Protein AF-G9KR33-F1 (afdb_monomer)

pLDDT: mean 85.67, std 15.21, range [39.72, 95.56]

Foldseek 3Di:
DQVVLQVQCVVVVHHWDWDAPPVDDNVPTDIDDDDDPPQDPVNVVVVVVSVVVVCVVVVVPPDPDDDDPDDPPPPVPPPPDD

Radius of gyration: 15.4 Å; Cα contacts (8 Å, |Δi|>4): 49; chains: 1; bounding box: 28×28×39 Å

Nearest PDB structures (foldseek):
  7cqk-assembly1_T  TM=9.335E-01  e=3.540E-06  Homo sapiens
  7cqi-assembly1_T  TM=9.282E-01  e=5.016E-06  Homo sapiens
  7yjn-assembly1_B  TM=9.624E-01  e=1.425E-04  Arabidopsis thaliana
  5txr-assembly1_A  TM=9.520E-01  e=1.877E-02  Saccharomyces cerevisiae S288C
  7s5m-assembly2_D  TM=9.496E-01  e=1.150E-01  Mycolicibacterium smegmatis MC2 155

Structure (mmCIF, N/CA/C/O backbone):
data_AF-G9KR33-F1
#
_entry.id   AF-G9KR33-F1
#
loop_
_atom_site.group_PDB
_atom_site.id
_atom_site.type_symbol
_atom_site.label_atom_id
_atom_site.label_alt_id
_atom_site.label_comp_id
_atom_site.label_asym_id
_atom_site.label_entity_id
_atom_site.label_seq_id
_atom_site.pdbx_PDB_ins_code
_atom_site.Cartn_x
_atom_site.Cartn_y
_atom_site.Cartn_z
_atom_site.occupancy
_atom_site.B_iso_or_equiv
_atom_site.auth_seq_id
_atom_site.auth_comp_id
_atom_site.auth_asym_id
_atom_site.auth_atom_id
_atom_site.pdbx_PDB_model_num
ATOM 1 N N . LYS A 1 1 ? 4.828 -3.899 -12.101 1.00 86.88 1 LYS A N 1
ATOM 2 C CA . LYS A 1 1 ? 3.731 -4.030 -11.103 1.00 86.88 1 LYS A CA 1
ATOM 3 C C . LYS A 1 1 ? 3.847 -3.039 -9.936 1.00 86.88 1 LYS A C 1
ATOM 5 O O . LYS A 1 1 ? 2.834 -2.500 -9.517 1.00 86.88 1 LYS A O 1
ATOM 10 N N . VAL A 1 2 ? 5.060 -2.730 -9.468 1.00 90.94 2 VAL A N 1
ATOM 11 C CA . VAL A 1 2 ? 5.325 -1.856 -8.307 1.00 90.94 2 VAL A CA 1
ATOM 12 C C . VAL A 1 2 ? 4.675 -0.461 -8.384 1.00 90.94 2 VAL A C 1
ATOM 14 O O . VAL A 1 2 ? 4.015 -0.042 -7.440 1.00 90.94 2 VAL A O 1
ATOM 17 N N . ALA A 1 3 ? 4.778 0.241 -9.519 1.00 90.94 3 ALA A N 1
ATOM 18 C CA . ALA A 1 3 ? 4.162 1.567 -9.666 1.00 90.94 3 ALA A CA 1
ATOM 19 C C . ALA A 1 3 ? 2.623 1.534 -9.594 1.00 90.94 3 ALA A C 1
ATOM 21 O O . ALA A 1 3 ? 2.006 2.439 -9.039 1.00 90.94 3 ALA A O 1
ATOM 22 N N . ALA A 1 4 ? 1.994 0.487 -10.140 1.00 93.06 4 ALA A N 1
ATOM 23 C CA . ALA A 1 4 ? 0.547 0.312 -10.046 1.00 93.06 4 ALA A CA 1
ATOM 24 C C . ALA A 1 4 ? 0.127 0.066 -8.591 1.00 93.06 4 ALA A C 1
ATOM 26 O O . ALA A 1 4 ? -0.781 0.731 -8.106 1.00 93.06 4 ALA A O 1
ATOM 27 N N . PHE A 1 5 ? 0.848 -0.807 -7.884 1.00 94.19 5 PHE A N 1
ATOM 28 C CA . PHE A 1 5 ? 0.626 -1.084 -6.465 1.00 94.19 5 PHE A CA 1
ATOM 29 C C . PHE A 1 5 ? 0.643 0.196 -5.612 1.00 94.19 5 PHE A C 1
ATOM 31 O O . PHE A 1 5 ? -0.317 0.461 -4.892 1.00 94.19 5 PHE A O 1
ATOM 38 N N . ALA A 1 6 ? 1.668 1.042 -5.770 1.00 93.81 6 ALA A N 1
ATOM 39 C CA . ALA A 1 6 ? 1.767 2.305 -5.036 1.00 93.81 6 ALA A CA 1
ATOM 40 C C . ALA A 1 6 ? 0.614 3.274 -5.348 1.00 93.81 6 ALA A C 1
ATOM 42 O O . ALA A 1 6 ? 0.018 3.839 -4.434 1.00 93.81 6 ALA A O 1
ATOM 43 N N . ARG A 1 7 ? 0.262 3.448 -6.631 1.00 94.69 7 ARG A N 1
ATOM 44 C CA . ARG A 1 7 ? -0.833 4.350 -7.037 1.00 94.69 7 ARG A CA 1
ATOM 45 C C . ARG A 1 7 ? -2.193 3.890 -6.518 1.00 94.69 7 ARG A C 1
ATOM 47 O O . ARG A 1 7 ? -2.987 4.717 -6.084 1.00 94.69 7 ARG A O 1
ATOM 54 N N . HIS A 1 8 ? -2.460 2.586 -6.540 1.00 94.50 8 HIS A N 1
ATOM 55 C CA . HIS A 1 8 ? -3.719 2.050 -6.032 1.00 94.50 8 HIS A CA 1
ATOM 56 C C . HIS A 1 8 ? -3.856 2.241 -4.521 1.00 94.50 8 HIS A C 1
ATOM 58 O O . HIS A 1 8 ? -4.900 2.707 -4.074 1.00 94.50 8 HIS A O 1
ATOM 64 N N . LEU A 1 9 ? -2.810 1.950 -3.745 1.00 94.31 9 LEU A N 1
ATOM 65 C CA . LEU A 1 9 ? -2.836 2.171 -2.296 1.00 94.31 9 LEU A CA 1
ATOM 66 C C . LEU A 1 9 ? -2.973 3.656 -1.944 1.00 94.31 9 LEU A C 1
ATOM 68 O O . LEU A 1 9 ? -3.759 4.003 -1.063 1.00 94.31 9 LEU A O 1
ATOM 72 N N . LEU A 1 10 ? -2.319 4.543 -2.700 1.00 95.06 10 LEU A N 1
ATOM 73 C CA . LEU A 1 10 ? -2.466 5.987 -2.523 1.00 95.06 10 LEU A CA 1
ATOM 74 C C . LEU A 1 10 ? -3.913 6.461 -2.748 1.00 95.06 10 LEU A C 1
ATOM 76 O O . LEU A 1 10 ? -4.414 7.285 -1.980 1.00 95.06 10 LEU A O 1
ATOM 80 N N . ASN A 1 11 ? -4.614 5.916 -3.749 1.00 95.06 11 ASN A N 1
ATOM 81 C CA . ASN A 1 11 ? -6.032 6.223 -3.981 1.00 95.06 11 ASN A CA 1
ATOM 82 C C . ASN A 1 11 ? -6.918 5.808 -2.798 1.00 95.06 11 ASN A C 1
ATOM 84 O O . ASN A 1 11 ? -7.918 6.466 -2.521 1.00 95.06 11 ASN A O 1
ATOM 88 N N . ARG A 1 12 ? -6.513 4.765 -2.067 1.00 93.62 12 ARG A N 1
ATOM 89 C CA . ARG A 1 12 ? -7.163 4.289 -0.838 1.00 93.62 12 ARG A CA 1
ATOM 90 C C . ARG A 1 12 ? -6.626 4.956 0.433 1.00 93.62 12 ARG A C 1
ATOM 92 O O . ARG A 1 12 ? -6.924 4.509 1.530 1.00 93.62 12 ARG A O 1
ATOM 99 N N . LYS A 1 13 ? -5.851 6.039 0.284 1.00 94.75 13 LYS A N 1
ATOM 100 C CA . LYS A 1 13 ? -5.249 6.827 1.374 1.00 94.75 13 LYS A CA 1
ATOM 101 C C . LYS A 1 13 ? -4.242 6.054 2.235 1.00 94.75 13 LYS A C 1
ATOM 103 O O . LYS A 1 13 ? -3.982 6.441 3.368 1.00 94.75 13 LYS A O 1
ATOM 108 N N . ILE A 1 14 ? -3.612 5.020 1.675 1.00 94.56 14 ILE A N 1
ATOM 109 C CA . ILE A 1 14 ? -2.546 4.251 2.325 1.00 94.56 14 ILE A CA 1
ATOM 110 C C . ILE A 1 14 ? -1.201 4.649 1.712 1.00 94.56 14 ILE A C 1
ATOM 112 O O . ILE A 1 14 ? -0.954 4.453 0.520 1.00 94.56 14 ILE A O 1
ATOM 116 N N . GLY A 1 15 ? -0.314 5.210 2.534 1.00 93.31 15 GLY A N 1
ATOM 117 C CA . GLY A 1 15 ? 1.056 5.526 2.138 1.00 93.31 15 GLY A CA 1
ATOM 118 C C . GLY A 1 15 ? 1.949 4.287 2.200 1.00 93.31 15 GLY A C 1
ATOM 119 O O . GLY A 1 15 ? 2.042 3.643 3.240 1.00 93.31 15 GLY A O 1
ATOM 120 N N . VAL A 1 16 ? 2.639 3.964 1.104 1.00 94.06 16 VAL A N 1
ATOM 121 C CA . VAL A 1 16 ? 3.617 2.867 1.065 1.00 94.06 16 VAL A CA 1
ATOM 122 C C . VAL A 1 16 ? 4.897 3.308 0.370 1.00 94.06 16 VAL A C 1
ATOM 124 O O . VAL A 1 16 ? 4.862 4.026 -0.631 1.00 94.06 16 VAL A O 1
ATOM 127 N N . VAL A 1 17 ? 6.039 2.849 0.880 1.00 94.06 17 VAL A N 1
ATOM 128 C CA . VAL A 1 17 ? 7.328 3.057 0.223 1.00 94.06 17 VAL A CA 1
ATOM 129 C C . VAL A 1 17 ? 7.549 1.913 -0.753 1.00 94.06 17 VAL A C 1
ATOM 131 O O . VAL A 1 17 ? 7.668 0.759 -0.352 1.00 94.06 17 VAL A O 1
ATOM 134 N N . VAL A 1 18 ? 7.629 2.222 -2.041 1.00 94.00 18 VAL A N 1
ATOM 135 C CA . VAL A 1 18 ? 8.063 1.260 -3.053 1.00 94.00 18 VAL A CA 1
ATOM 136 C C . VAL A 1 18 ? 9.482 1.569 -3.497 1.00 94.00 18 VAL A C 1
ATOM 138 O O . VAL A 1 18 ? 9.823 2.722 -3.743 1.00 94.00 18 VAL A O 1
ATOM 141 N N . VAL A 1 19 ? 10.311 0.534 -3.601 1.00 94.38 19 VAL A N 1
ATOM 142 C CA . VAL A 1 19 ? 11.712 0.659 -4.007 1.00 94.38 19 VAL A CA 1
ATOM 143 C C . VAL A 1 19 ? 11.997 -0.219 -5.219 1.00 94.38 19 VAL A C 1
ATOM 145 O O . VAL A 1 19 ? 11.464 -1.321 -5.356 1.00 94.38 19 VAL A O 1
ATOM 148 N N . GLY A 1 20 ? 12.841 0.298 -6.104 1.00 93.19 20 GLY A N 1
ATOM 149 C CA .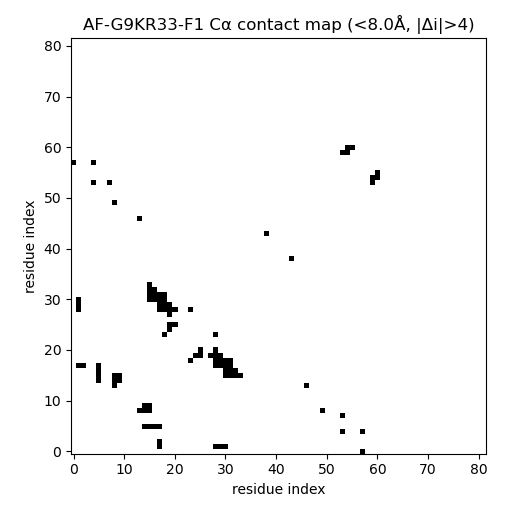 GLY A 1 20 ? 13.364 -0.392 -7.278 1.00 93.19 20 GLY A CA 1
ATOM 150 C C . GLY A 1 20 ? 14.815 0.018 -7.519 1.00 93.19 20 GLY A C 1
ATOM 151 O O . GLY A 1 20 ? 15.441 0.626 -6.648 1.00 93.19 20 GLY A O 1
ATOM 152 N N . PHE A 1 21 ? 15.354 -0.300 -8.692 1.00 92.69 21 PHE A N 1
ATOM 153 C CA . PHE A 1 21 ? 16.688 0.145 -9.102 1.00 92.69 21 PHE A CA 1
ATOM 154 C C . PHE A 1 21 ? 16.800 1.685 -9.049 1.00 92.69 21 PHE A C 1
ATOM 156 O O . PHE A 1 21 ? 15.869 2.355 -9.503 1.00 92.69 21 PHE A O 1
ATOM 163 N N . PRO A 1 22 ? 17.888 2.272 -8.507 1.00 94.12 22 PRO A N 1
ATOM 164 C CA . PRO A 1 22 ? 19.147 1.646 -8.068 1.00 94.12 22 PRO A CA 1
ATOM 165 C C . PRO A 1 22 ? 19.184 1.180 -6.599 1.00 94.12 22 PRO A C 1
ATOM 167 O O . PRO A 1 22 ? 20.175 0.602 -6.172 1.00 94.12 22 PRO A O 1
ATOM 170 N N . ALA A 1 23 ? 18.130 1.409 -5.812 1.00 93.62 23 ALA A N 1
ATOM 171 C CA . ALA A 1 23 ? 18.111 1.065 -4.384 1.00 93.62 23 ALA A CA 1
ATOM 172 C C . ALA A 1 23 ? 18.018 -0.451 -4.109 1.00 93.62 23 ALA A C 1
ATOM 174 O O . ALA A 1 23 ? 18.324 -0.909 -3.010 1.00 93.62 23 ALA A O 1
ATOM 175 N N . THR A 1 24 ? 17.566 -1.229 -5.094 1.00 94.25 24 THR A N 1
ATOM 176 C CA . THR A 1 24 ? 17.508 -2.701 -5.085 1.00 94.25 24 THR A CA 1
ATOM 177 C C . THR A 1 24 ? 17.887 -3.229 -6.475 1.00 94.25 24 THR A C 1
ATOM 179 O O . THR A 1 24 ? 17.720 -2.489 -7.452 1.00 94.25 24 THR A O 1
ATOM 182 N N . PRO A 1 25 ? 18.384 -4.475 -6.609 1.00 94.25 25 PRO A N 1
ATOM 183 C CA . PRO A 1 25 ? 18.575 -5.105 -7.915 1.00 94.25 25 PRO A CA 1
ATOM 184 C C . PRO A 1 25 ? 17.295 -5.067 -8.761 1.00 94.25 25 PRO A C 1
ATOM 186 O O . PRO A 1 25 ? 16.187 -5.094 -8.228 1.00 94.25 25 PRO A O 1
ATOM 189 N N . LEU A 1 26 ? 17.434 -5.041 -10.092 1.00 90.00 26 LEU A N 1
ATOM 190 C CA . LEU A 1 26 ? 16.306 -4.847 -11.018 1.00 90.00 26 LEU A CA 1
ATOM 191 C C . LEU A 1 26 ? 15.158 -5.857 -10.808 1.00 90.00 26 LEU A C 1
ATOM 193 O O . LEU A 1 26 ? 13.990 -5.498 -10.950 1.00 90.00 26 LEU A O 1
ATOM 197 N N . ALA A 1 27 ? 15.487 -7.100 -10.447 1.00 90.50 27 ALA A N 1
ATOM 198 C CA . ALA A 1 27 ? 14.522 -8.176 -10.219 1.00 90.50 27 ALA A CA 1
ATOM 199 C C . ALA A 1 27 ? 13.912 -8.194 -8.801 1.00 90.50 27 ALA A C 1
ATOM 201 O O . ALA A 1 27 ? 12.938 -8.904 -8.571 1.00 90.50 27 ALA A O 1
ATOM 202 N N . GLU A 1 28 ? 14.447 -7.413 -7.859 1.00 91.69 28 GLU A N 1
ATOM 203 C CA . GLU A 1 28 ? 14.108 -7.476 -6.427 1.00 91.69 28 GLU A CA 1
ATOM 204 C C . GLU A 1 28 ? 13.341 -6.242 -5.934 1.00 91.69 28 GLU A C 1
ATOM 206 O O . GLU A 1 28 ? 13.384 -5.875 -4.754 1.00 91.69 28 GLU A O 1
ATOM 211 N N . ALA A 1 29 ? 12.627 -5.581 -6.843 1.00 92.50 29 ALA A N 1
ATOM 212 C CA . ALA A 1 29 ? 11.784 -4.454 -6.485 1.00 92.50 29 ALA A CA 1
ATOM 213 C C . ALA A 1 29 ? 10.718 -4.887 -5.460 1.00 92.50 29 ALA A C 1
ATOM 215 O O . ALA A 1 29 ? 10.048 -5.909 -5.624 1.00 92.50 29 ALA A O 1
ATOM 216 N N . ARG A 1 30 ? 10.550 -4.096 -4.397 1.00 93.31 30 ARG A N 1
ATOM 217 C CA . ARG A 1 30 ? 9.742 -4.464 -3.223 1.00 93.31 30 ARG A CA 1
ATOM 218 C C . ARG A 1 30 ? 9.024 -3.262 -2.620 1.00 93.31 30 ARG A C 1
ATOM 220 O O . ARG A 1 30 ? 9.375 -2.113 -2.884 1.00 93.31 30 ARG A O 1
ATOM 227 N N . ALA A 1 31 ? 8.022 -3.536 -1.795 1.00 93.88 31 ALA A N 1
ATOM 228 C CA . ALA A 1 31 ? 7.392 -2.543 -0.931 1.00 93.88 31 ALA A CA 1
ATOM 229 C C . ALA A 1 31 ? 7.977 -2.648 0.487 1.00 93.88 31 ALA A C 1
ATOM 231 O O . ALA A 1 31 ? 8.245 -3.749 0.965 1.00 93.88 31 ALA A O 1
ATOM 232 N N . ARG A 1 32 ? 8.182 -1.510 1.155 1.00 93.62 32 ARG A N 1
ATOM 233 C CA . ARG A 1 32 ? 8.603 -1.409 2.555 1.00 93.62 32 ARG A CA 1
ATOM 234 C C . ARG A 1 32 ? 7.476 -0.768 3.358 1.00 93.62 32 ARG A C 1
ATOM 236 O O . ARG A 1 32 ? 7.091 0.369 3.087 1.00 93.62 32 ARG A O 1
ATOM 243 N N . PHE A 1 33 ? 6.983 -1.497 4.353 1.00 92.75 33 PHE A N 1
ATOM 244 C CA . PHE A 1 33 ? 6.012 -0.997 5.319 1.00 92.75 33 PHE A CA 1
ATOM 245 C C . PHE A 1 33 ? 6.755 -0.460 6.539 1.00 92.75 33 PHE A C 1
ATOM 247 O O . PHE A 1 33 ? 7.591 -1.152 7.120 1.00 92.75 33 PHE A O 1
ATOM 254 N N . CYS A 1 34 ? 6.480 0.790 6.893 1.00 93.31 34 CYS A N 1
ATOM 255 C CA . CYS A 1 34 ? 7.042 1.437 8.070 1.00 93.31 34 CYS A CA 1
ATOM 256 C C . CYS A 1 34 ? 5.946 1.494 9.130 1.00 93.31 34 CYS A C 1
ATOM 258 O O . CYS A 1 34 ? 5.029 2.300 9.017 1.00 93.31 34 CYS A O 1
ATOM 260 N N . VAL A 1 35 ? 6.034 0.619 10.126 1.00 93.62 35 VAL A N 1
ATOM 261 C CA . VAL A 1 35 ? 5.063 0.538 11.222 1.00 93.62 35 VAL A CA 1
ATOM 262 C C . VAL A 1 35 ? 5.632 1.260 12.443 1.00 93.62 35 VAL A C 1
ATOM 264 O O . VAL A 1 35 ? 6.844 1.294 12.653 1.00 93.62 35 VAL A O 1
ATOM 267 N N . SER A 1 36 ? 4.759 1.866 13.236 1.00 94.75 36 SER A N 1
ATOM 268 C CA . SER A 1 36 ? 5.090 2.556 14.485 1.00 94.75 36 SER A CA 1
ATOM 269 C C . SER A 1 36 ? 4.003 2.291 15.524 1.00 94.75 36 SER A C 1
ATOM 271 O O . SER A 1 36 ? 2.877 1.966 15.150 1.00 94.75 36 SER A O 1
ATOM 273 N N . ALA A 1 37 ? 4.311 2.509 16.805 1.00 95.56 37 ALA A N 1
ATOM 274 C CA . ALA A 1 37 ? 3.357 2.350 17.908 1.00 95.56 37 ALA A CA 1
ATOM 275 C C . ALA A 1 37 ? 2.130 3.284 17.828 1.00 95.56 37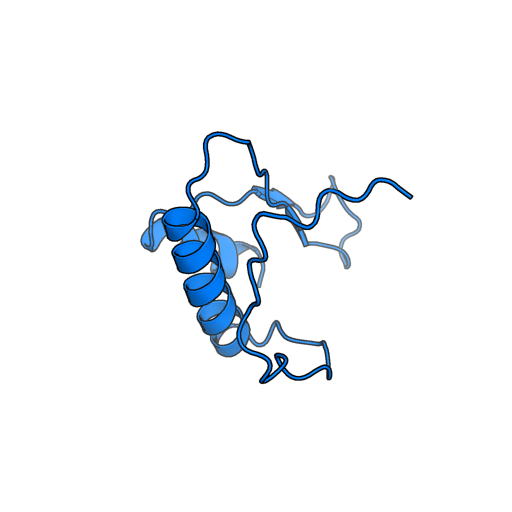 ALA A C 1
ATOM 277 O O . ALA A 1 37 ? 1.166 3.090 18.554 1.00 95.56 37 ALA A O 1
ATOM 278 N N . ALA A 1 38 ? 2.155 4.295 16.954 1.00 95.56 38 ALA A N 1
ATOM 279 C CA . ALA A 1 38 ? 1.020 5.188 16.733 1.00 95.56 38 ALA A CA 1
ATOM 280 C C . ALA A 1 38 ? -0.053 4.596 15.799 1.00 95.56 38 ALA A C 1
ATOM 282 O O . ALA A 1 38 ? -1.126 5.178 15.671 1.00 95.56 38 ALA A O 1
ATOM 283 N N . HIS A 1 39 ? 0.227 3.482 15.116 1.00 94.00 39 HIS A N 1
ATOM 284 C CA . HIS A 1 39 ? -0.768 2.820 14.275 1.00 94.00 39 HIS A CA 1
ATOM 285 C C . HIS A 1 39 ? -1.746 2.044 15.156 1.00 94.00 39 HIS A C 1
ATOM 287 O O . HIS A 1 39 ? -1.327 1.188 15.934 1.00 94.00 39 HIS A O 1
ATOM 293 N N . THR A 1 40 ? -3.040 2.329 15.020 1.00 95.56 40 THR A N 1
ATOM 294 C CA . THR A 1 40 ? -4.078 1.568 15.725 1.00 95.56 40 THR A CA 1
ATOM 295 C C . THR A 1 40 ? -4.321 0.226 15.040 1.00 95.56 40 THR A C 1
ATOM 297 O O . THR A 1 40 ? -3.960 0.035 13.874 1.00 95.56 40 THR A O 1
ATOM 300 N N . ARG A 1 41 ? -4.955 -0.709 15.754 1.00 90.50 41 ARG A N 1
ATOM 301 C CA . ARG A 1 41 ? -5.301 -2.030 15.214 1.00 90.50 41 ARG A CA 1
ATOM 302 C C . ARG A 1 41 ? -6.174 -1.897 13.964 1.00 90.50 41 ARG A C 1
ATOM 304 O O . ARG A 1 41 ? -5.848 -2.459 12.930 1.00 90.50 41 ARG A O 1
ATOM 311 N N . GLU A 1 42 ? -7.163 -1.011 14.006 1.00 93.44 42 GLU A N 1
ATOM 312 C CA . GLU A 1 42 ? -8.098 -0.763 12.905 1.00 93.44 42 GLU A CA 1
ATOM 313 C C . GLU A 1 42 ? -7.388 -0.227 11.653 1.00 93.44 42 GLU A C 1
ATOM 315 O O . GLU A 1 42 ? -7.747 -0.573 10.525 1.00 93.44 42 GLU A O 1
ATOM 320 N N . MET A 1 43 ? -6.356 0.608 11.833 1.00 94.50 43 MET A N 1
ATOM 321 C CA . MET A 1 43 ? -5.531 1.075 10.716 1.00 94.50 43 MET A CA 1
ATOM 322 C C . MET A 1 43 ? -4.779 -0.088 10.067 1.00 94.50 43 MET A C 1
ATOM 324 O O . MET A 1 43 ? -4.705 -0.159 8.840 1.00 94.50 43 MET A O 1
ATOM 328 N N . LEU A 1 44 ? -4.211 -0.984 10.877 1.00 94.38 44 LEU A N 1
ATOM 329 C CA . LEU A 1 44 ? -3.473 -2.146 10.387 1.00 94.38 44 LEU A CA 1
ATOM 330 C C . LEU A 1 44 ? -4.403 -3.139 9.685 1.00 94.38 44 LEU A C 1
ATOM 332 O O . LEU A 1 44 ? -4.076 -3.570 8.580 1.00 94.38 44 LEU A O 1
ATOM 336 N N . ASP A 1 45 ? -5.575 -3.413 10.252 1.00 93.31 45 ASP A N 1
ATOM 337 C CA . ASP A 1 45 ? -6.590 -4.289 9.659 1.00 93.31 45 ASP A CA 1
ATOM 338 C C . ASP A 1 45 ? -7.038 -3.757 8.296 1.00 93.31 45 ASP A C 1
ATOM 340 O O . ASP A 1 45 ? -6.985 -4.468 7.289 1.00 93.31 45 ASP A O 1
ATOM 344 N N . THR A 1 46 ? -7.337 -2.454 8.227 1.00 94.44 46 THR A N 1
ATOM 345 C CA . THR A 1 46 ? -7.666 -1.776 6.966 1.00 94.44 46 THR A CA 1
ATOM 346 C C . THR A 1 46 ? -6.540 -1.963 5.946 1.00 94.44 46 THR A C 1
ATOM 348 O O . THR A 1 46 ? -6.788 -2.290 4.785 1.00 94.44 46 THR A O 1
ATOM 351 N N . VAL A 1 47 ? -5.277 -1.780 6.341 1.00 94.94 47 VAL A N 1
ATOM 352 C CA . VAL A 1 47 ? -4.138 -1.981 5.433 1.00 94.94 47 VAL A CA 1
ATOM 353 C C . VAL A 1 47 ? -4.058 -3.433 4.954 1.00 94.94 47 VAL A C 1
ATOM 355 O O . VAL A 1 47 ? -3.872 -3.652 3.756 1.00 94.94 47 VAL A O 1
ATOM 358 N N . LEU A 1 48 ? -4.225 -4.418 5.838 1.00 93.56 48 LEU A N 1
ATOM 359 C CA . LEU A 1 48 ? -4.157 -5.841 5.493 1.00 93.56 48 LEU A CA 1
ATOM 360 C C . LEU A 1 48 ? -5.242 -6.254 4.492 1.00 93.56 48 LEU A C 1
ATOM 362 O O . LEU A 1 48 ? -4.930 -6.949 3.523 1.00 93.56 48 LEU A O 1
ATOM 366 N N . GLU A 1 49 ? -6.481 -5.799 4.671 1.00 94.00 49 GLU A N 1
ATOM 367 C CA . GLU A 1 49 ? -7.585 -6.051 3.734 1.00 94.00 49 GLU A CA 1
ATOM 368 C C . GLU A 1 49 ? -7.280 -5.492 2.340 1.00 94.00 49 GLU A C 1
ATOM 370 O O . GLU A 1 49 ? -7.375 -6.189 1.327 1.00 94.00 49 GLU A O 1
ATOM 375 N N . ASN A 1 50 ? -6.825 -4.239 2.291 1.00 94.81 50 ASN A N 1
ATOM 376 C CA . ASN A 1 50 ? -6.478 -3.569 1.043 1.00 94.81 50 ASN A CA 1
ATOM 377 C C . ASN A 1 50 ? -5.290 -4.239 0.336 1.00 94.81 50 ASN A C 1
ATOM 379 O O . ASN A 1 50 ? -5.273 -4.343 -0.892 1.00 94.81 50 ASN A O 1
ATOM 383 N N . LEU A 1 51 ? -4.292 -4.712 1.086 1.00 93.88 51 LEU A N 1
ATOM 384 C CA . LEU A 1 51 ? -3.164 -5.459 0.531 1.00 93.88 51 LEU A CA 1
ATOM 385 C C . LEU A 1 51 ? -3.582 -6.818 -0.026 1.00 93.88 51 LEU A C 1
ATOM 387 O O . LEU A 1 51 ? -3.050 -7.234 -1.057 1.00 93.88 51 LEU A O 1
ATOM 391 N N . ASP A 1 52 ? -4.519 -7.496 0.633 1.00 93.31 52 ASP A N 1
ATOM 392 C CA . ASP A 1 52 ? -5.042 -8.784 0.190 1.00 93.31 52 ASP A CA 1
ATOM 393 C C . ASP A 1 52 ? -5.742 -8.639 -1.166 1.00 93.31 52 ASP A C 1
ATOM 395 O O . ASP A 1 52 ? -5.387 -9.331 -2.123 1.00 93.31 52 ASP A O 1
ATOM 399 N N . GLU A 1 53 ? -6.641 -7.663 -1.292 1.00 94.31 53 GLU A N 1
ATOM 400 C CA . GLU A 1 53 ? -7.343 -7.380 -2.546 1.00 94.31 53 GLU A CA 1
ATOM 401 C C . GLU A 1 53 ? -6.369 -6.967 -3.663 1.00 94.31 53 GLU A C 1
ATOM 403 O O . GLU A 1 53 ? -6.418 -7.480 -4.784 1.00 94.31 53 GLU A O 1
ATOM 408 N N . MET A 1 54 ? -5.414 -6.082 -3.356 1.00 93.00 54 MET A N 1
ATOM 409 C CA . MET A 1 54 ? -4.402 -5.649 -4.323 1.00 93.00 54 MET A CA 1
ATOM 410 C C . MET A 1 54 ? -3.467 -6.784 -4.749 1.00 93.00 54 MET A C 1
ATOM 412 O O . MET A 1 54 ? -3.008 -6.815 -5.896 1.00 93.00 54 MET A O 1
ATOM 416 N N . GLY A 1 55 ? -3.173 -7.710 -3.836 1.00 92.94 55 GLY A N 1
ATOM 417 C CA . GLY A 1 55 ? -2.380 -8.899 -4.103 1.00 92.94 55 GLY A CA 1
ATOM 418 C C . GLY A 1 55 ? -3.053 -9.827 -5.111 1.00 92.94 55 GLY A C 1
ATOM 419 O O . GLY A 1 55 ? -2.361 -10.360 -5.983 1.00 92.94 55 GLY A O 1
ATOM 420 N N . ASP A 1 56 ? -4.378 -9.965 -5.040 1.00 93.38 56 ASP A N 1
ATOM 421 C CA . ASP A 1 56 ? -5.161 -10.726 -6.018 1.00 93.38 56 ASP A CA 1
ATOM 422 C C . ASP A 1 56 ? -5.253 -9.980 -7.351 1.00 93.38 56 ASP A C 1
ATOM 424 O O . ASP A 1 56 ? -4.943 -10.547 -8.400 1.00 93.38 56 ASP A O 1
ATOM 428 N N . LEU A 1 57 ? -5.573 -8.683 -7.323 1.00 94.44 57 LEU A N 1
ATOM 429 C CA . LEU A 1 57 ? -5.711 -7.862 -8.529 1.00 94.44 57 LEU A CA 1
ATOM 430 C C . LEU A 1 57 ? -4.424 -7.828 -9.367 1.00 94.44 57 LEU A C 1
ATOM 432 O O . LEU A 1 57 ? -4.457 -7.956 -10.590 1.00 94.44 57 LEU A O 1
ATOM 436 N N . LEU A 1 58 ? -3.271 -7.651 -8.717 1.00 93.56 58 LEU A N 1
ATOM 437 C CA . LEU A 1 58 ? -1.974 -7.550 -9.393 1.00 93.56 58 LEU A CA 1
ATOM 438 C C . LEU A 1 58 ? -1.247 -8.895 -9.515 1.00 93.56 58 LEU A C 1
ATOM 440 O O . LEU A 1 58 ? -0.138 -8.934 -10.069 1.00 93.56 58 LEU A O 1
ATOM 444 N N . GLN A 1 59 ? -1.848 -9.986 -9.026 1.00 92.75 59 GLN A N 1
ATOM 445 C CA . GLN A 1 59 ? -1.261 -11.329 -9.012 1.00 92.75 59 GLN A CA 1
ATOM 446 C C . GLN A 1 59 ? 0.144 -11.301 -8.381 1.00 92.75 59 GLN A C 1
ATOM 448 O O . GLN A 1 59 ? 1.148 -11.587 -9.040 1.00 92.75 59 GLN A O 1
ATOM 453 N N . LEU A 1 60 ? 0.217 -10.822 -7.134 1.00 91.88 60 LEU A N 1
ATOM 454 C CA . LEU A 1 60 ? 1.450 -10.665 -6.345 1.00 91.88 60 LEU A CA 1
ATOM 455 C C . LEU A 1 60 ? 1.576 -11.697 -5.211 1.00 91.88 60 LEU A C 1
ATOM 457 O O . LEU A 1 60 ? 2.622 -11.772 -4.567 1.00 91.88 60 LEU A O 1
ATOM 461 N N . LYS A 1 61 ? 0.537 -12.501 -4.957 1.00 91.62 61 LYS A N 1
ATOM 462 C CA . LYS A 1 61 ? 0.542 -13.550 -3.929 1.00 91.62 61 L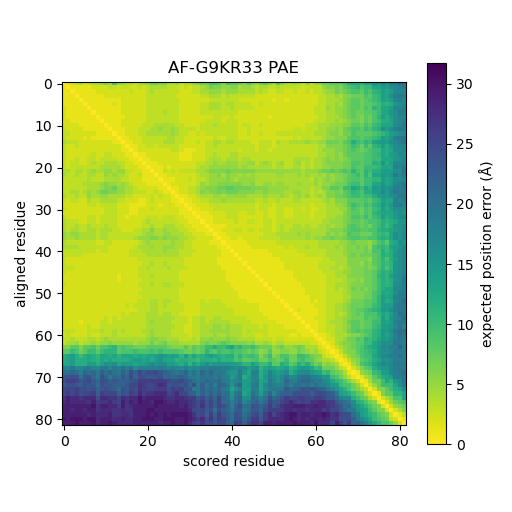YS A CA 1
ATOM 463 C C . LYS A 1 61 ? 1.231 -14.816 -4.445 1.00 91.62 61 LYS A C 1
ATOM 465 O O . LYS A 1 61 ? 0.585 -15.747 -4.908 1.00 91.62 61 LYS A O 1
ATOM 470 N N . TYR A 1 62 ? 2.560 -14.849 -4.370 1.00 89.31 62 TYR A N 1
ATOM 471 C CA . TYR A 1 62 ? 3.352 -16.012 -4.805 1.00 89.31 62 TYR A CA 1
ATOM 472 C C . TYR A 1 62 ? 3.422 -17.137 -3.760 1.00 89.31 62 TYR A C 1
ATOM 474 O O . TYR A 1 62 ? 3.762 -18.274 -4.089 1.00 89.31 62 TYR A O 1
ATOM 482 N N . SER A 1 63 ? 3.130 -16.831 -2.492 1.00 88.88 63 SER A N 1
ATOM 483 C CA . SER A 1 63 ? 3.112 -17.839 -1.431 1.00 88.88 63 SER A CA 1
ATOM 484 C C . SER A 1 63 ? 1.967 -18.826 -1.653 1.00 88.88 63 SER A C 1
ATOM 486 O O . SER A 1 63 ? 0.831 -18.430 -1.888 1.00 88.88 63 SER A O 1
ATOM 488 N N . ARG A 1 64 ? 2.262 -20.123 -1.520 1.00 86.06 64 ARG A N 1
ATOM 489 C CA . ARG A 1 64 ? 1.253 -21.199 -1.541 1.00 86.06 64 ARG A CA 1
ATOM 490 C C . ARG A 1 64 ? 0.595 -21.420 -0.177 1.00 86.06 64 ARG A C 1
ATOM 492 O O . ARG A 1 64 ? -0.322 -22.230 -0.064 1.00 86.06 64 ARG A O 1
ATOM 499 N N . HIS A 1 65 ? 1.076 -20.731 0.859 1.00 83.62 65 HIS A N 1
ATOM 500 C CA . HIS A 1 65 ? 0.492 -20.807 2.190 1.00 83.62 65 HIS A CA 1
ATOM 501 C C . HIS A 1 65 ? -0.866 -20.117 2.174 1.00 83.62 65 HIS A C 1
ATOM 503 O O . HIS A 1 65 ? -0.974 -18.939 1.833 1.00 83.62 65 HIS A O 1
ATOM 509 N N . ARG A 1 66 ? -1.906 -20.867 2.536 1.00 75.31 66 ARG A N 1
ATOM 510 C CA . ARG A 1 66 ? -3.241 -20.302 2.721 1.00 75.31 66 ARG A CA 1
ATOM 511 C C . ARG A 1 66 ? -3.240 -19.436 3.978 1.00 75.31 66 ARG A C 1
ATOM 513 O O . A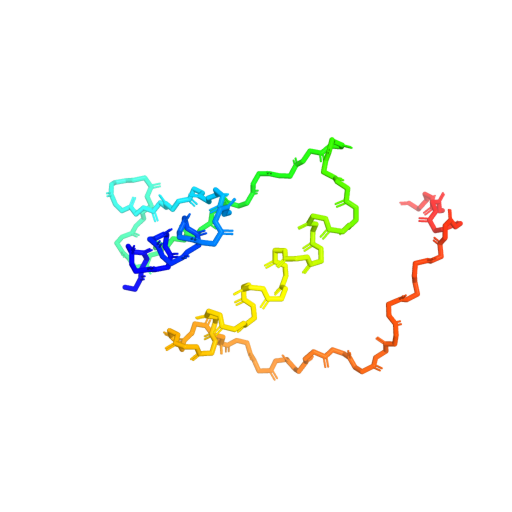RG A 1 66 ? -2.577 -19.792 4.954 1.00 75.31 66 ARG A O 1
ATOM 520 N N . LYS A 1 67 ? -4.006 -18.337 3.966 1.00 72.69 67 LYS A N 1
ATOM 521 C CA . LYS A 1 67 ? -4.342 -17.612 5.201 1.00 72.69 67 LYS A CA 1
ATOM 522 C C . LYS A 1 67 ? -4.865 -18.628 6.217 1.00 72.69 67 LYS A C 1
ATOM 524 O O . LYS A 1 67 ? -5.685 -19.483 5.874 1.00 72.69 67 LYS A O 1
ATOM 529 N N . SER A 1 68 ? -4.333 -18.585 7.434 1.00 70.00 68 SER A N 1
ATOM 530 C CA . SER A 1 68 ? -4.761 -19.508 8.478 1.00 70.00 68 SER A CA 1
ATOM 531 C C . SER A 1 68 ? -6.235 -19.248 8.793 1.00 70.00 68 SER A C 1
ATOM 533 O O . SER A 1 68 ? -6.627 -18.097 8.942 1.00 70.00 68 SER A O 1
ATOM 535 N N . ALA A 1 69 ? -7.044 -20.302 8.903 1.00 64.12 69 ALA A N 1
ATOM 536 C CA . ALA A 1 69 ? -8.442 -20.193 9.328 1.00 64.12 69 ALA A CA 1
ATOM 537 C C . ALA A 1 69 ? -8.586 -20.016 10.851 1.00 64.12 69 ALA A C 1
ATOM 539 O O . ALA A 1 69 ? -9.700 -20.025 11.371 1.00 64.12 69 ALA A O 1
ATOM 540 N N . ARG A 1 70 ? -7.465 -19.922 11.581 1.00 58.91 70 ARG A N 1
ATOM 541 C CA . ARG A 1 70 ? -7.496 -19.657 13.016 1.00 58.91 70 ARG A CA 1
ATOM 542 C C . ARG A 1 70 ? -7.988 -18.220 13.203 1.00 58.91 70 ARG A C 1
ATOM 544 O O . ARG A 1 70 ? -7.423 -17.336 12.561 1.00 58.91 70 ARG A O 1
ATOM 551 N N . PRO A 1 71 ? -9.003 -17.981 14.051 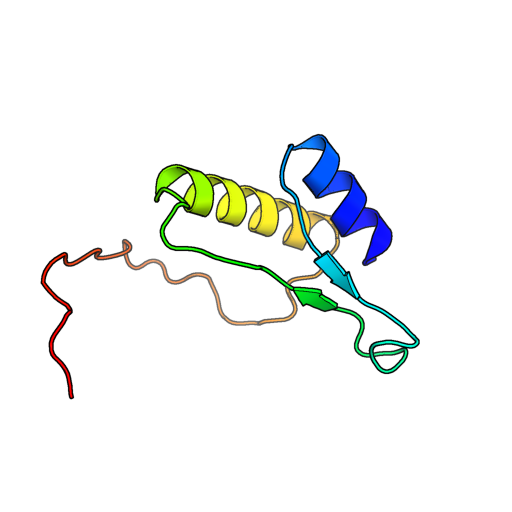1.00 58.12 71 PRO A N 1
ATOM 552 C CA . PRO A 1 71 ? -9.280 -16.630 14.512 1.00 58.12 71 PRO A CA 1
ATOM 553 C C . PRO A 1 71 ? -7.983 -16.082 15.107 1.00 58.12 71 PRO A C 1
ATOM 555 O O . PRO A 1 71 ? -7.299 -16.810 15.835 1.00 58.12 71 PRO A O 1
ATOM 558 N N . GLU A 1 72 ? -7.614 -14.853 14.758 1.00 64.62 72 GLU A N 1
ATOM 559 C CA . GLU A 1 72 ? -6.454 -14.196 15.351 1.00 64.62 72 GLU A CA 1
ATOM 560 C C . GLU A 1 72 ? -6.715 -14.055 16.856 1.00 64.62 72 GLU A C 1
ATOM 562 O O . GLU A 1 72 ? -7.492 -13.213 17.303 1.00 64.62 72 GLU A O 1
ATOM 567 N N . LEU A 1 73 ? -6.139 -14.967 17.644 1.00 57.41 73 LEU A N 1
ATOM 568 C CA . LEU A 1 73 ? -6.121 -14.895 19.098 1.00 57.41 73 LEU A CA 1
ATOM 569 C C . LEU A 1 73 ? -5.155 -13.768 19.461 1.00 57.41 73 LEU A C 1
ATOM 571 O O . LEU A 1 73 ? -3.961 -13.993 19.638 1.00 57.41 73 LEU A O 1
ATOM 575 N N . TYR A 1 74 ? -5.676 -12.546 19.529 1.00 57.62 74 TYR A N 1
ATOM 576 C CA . TYR A 1 74 ? -5.013 -11.456 20.234 1.00 57.62 74 TYR A CA 1
ATOM 577 C C . TYR A 1 74 ? -5.133 -11.738 21.728 1.00 57.62 74 TYR A C 1
ATOM 579 O O . TYR A 1 74 ? -6.005 -11.208 22.413 1.00 57.62 74 TYR A O 1
ATOM 587 N N . ASP A 1 75 ? -4.298 -12.653 22.214 1.00 52.75 75 ASP A N 1
ATOM 588 C CA . ASP A 1 75 ? -4.117 -12.828 23.642 1.00 52.75 75 ASP A CA 1
ATOM 589 C C . ASP A 1 75 ? -3.290 -11.642 24.148 1.00 52.75 75 ASP A C 1
ATOM 591 O O . ASP A 1 75 ? -2.083 -11.563 23.918 1.00 52.75 75 ASP A O 1
ATOM 595 N N . GLU A 1 76 ? -3.952 -10.685 24.802 1.00 55.69 76 GLU A N 1
ATOM 596 C CA . GLU A 1 76 ? -3.321 -9.504 25.414 1.00 55.69 76 GLU A CA 1
ATOM 597 C C . GLU A 1 76 ? -2.250 -9.894 26.468 1.00 55.69 76 GLU A C 1
ATOM 599 O O . GLU A 1 76 ? -1.486 -9.044 26.921 1.00 55.69 76 GLU A O 1
ATOM 604 N N . THR A 1 77 ? -2.153 -11.181 26.835 1.00 52.88 77 THR A N 1
ATOM 605 C CA . THR A 1 77 ? -1.173 -11.754 27.773 1.00 52.88 77 THR A CA 1
ATOM 606 C C . THR A 1 77 ? 0.048 -12.436 27.144 1.00 52.88 77 THR A C 1
ATOM 608 O O . THR A 1 77 ? 0.930 -12.873 27.878 1.00 52.88 77 THR A O 1
ATOM 611 N N . SER A 1 78 ? 0.195 -12.467 25.817 1.00 50.12 78 SER A N 1
ATOM 612 C CA . SER A 1 78 ? 1.374 -13.050 25.148 1.00 50.12 78 SER A CA 1
ATOM 613 C C . 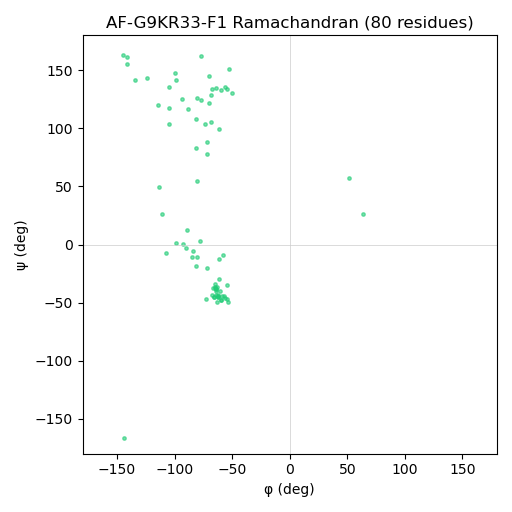SER A 1 78 ? 2.592 -12.096 25.130 1.00 50.12 78 SER A C 1
ATOM 615 O O . SER A 1 78 ? 3.159 -11.801 24.078 1.00 50.12 78 SER A O 1
ATOM 617 N N . PHE A 1 79 ? 3.015 -11.614 26.298 1.00 51.62 79 PHE A N 1
ATOM 618 C CA . PHE A 1 79 ? 4.361 -11.072 26.537 1.00 51.62 79 PHE A CA 1
ATOM 619 C C . PHE A 1 79 ? 5.103 -11.991 27.518 1.00 51.62 79 PHE A C 1
ATOM 621 O O . PHE A 1 79 ? 5.657 -11.536 28.515 1.00 51.62 79 PHE A O 1
ATOM 628 N N . GLU A 1 80 ? 5.108 -13.297 27.265 1.00 46.44 80 GLU A N 1
ATOM 629 C CA . GLU A 1 80 ? 6.113 -14.160 27.887 1.00 46.44 80 GLU A CA 1
ATOM 630 C C . GLU A 1 80 ? 7.393 -14.015 27.051 1.00 46.44 80 GLU A C 1
ATOM 632 O O . GLU A 1 80 ? 7.451 -14.397 25.881 1.00 46.44 80 GLU A O 1
ATOM 637 N N . LEU A 1 81 ? 8.371 -13.324 27.641 1.00 47.28 81 LEU A N 1
ATOM 638 C CA . LEU A 1 81 ? 9.753 -13.260 27.183 1.00 47.28 81 LEU A CA 1
ATOM 639 C C . LEU A 1 81 ? 10.383 -14.642 27.397 1.00 47.28 81 LEU A C 1
ATOM 641 O O . LEU A 1 81 ? 10.712 -14.970 28.535 1.00 47.28 81 LEU A O 1
ATOM 645 N N . ASP A 1 82 ? 10.574 -15.398 26.319 1.00 39.72 82 ASP A N 1
ATOM 646 C CA . ASP A 1 82 ? 11.673 -16.369 26.233 1.00 39.72 82 ASP A CA 1
ATOM 647 C C . ASP A 1 82 ? 12.883 -15.711 25.549 1.00 39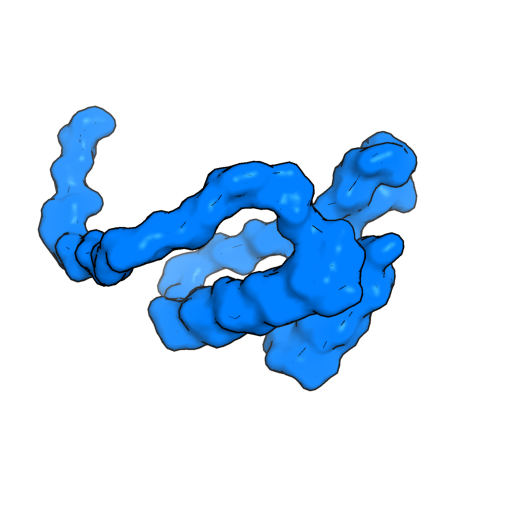.72 82 ASP A C 1
ATOM 649 O O . ASP A 1 82 ? 12.703 -15.098 24.466 1.00 39.72 82 ASP A O 1
#

Mean predicted aligned error: 7.45 Å

Solvent-accessible surface area (backbone atoms only — not comparable to full-atom values): 5488 Å² total; per-residue (Å²): 111,68,71,58,54,49,54,55,36,45,76,72,74,42,89,68,48,74,50,37,66,89,85,30,59,82,90,61,52,45,75,52,84,85,84,58,93,8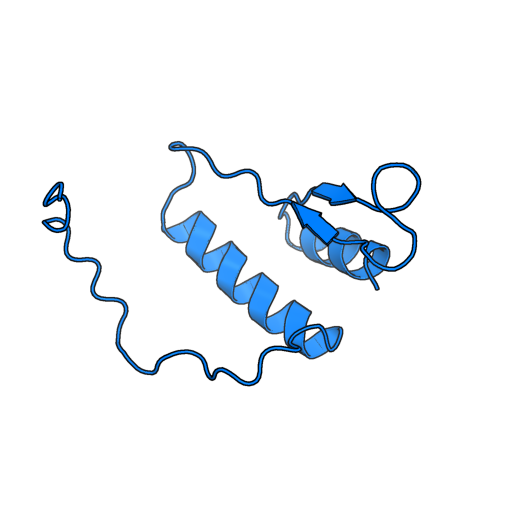4,62,49,70,70,57,50,52,53,49,51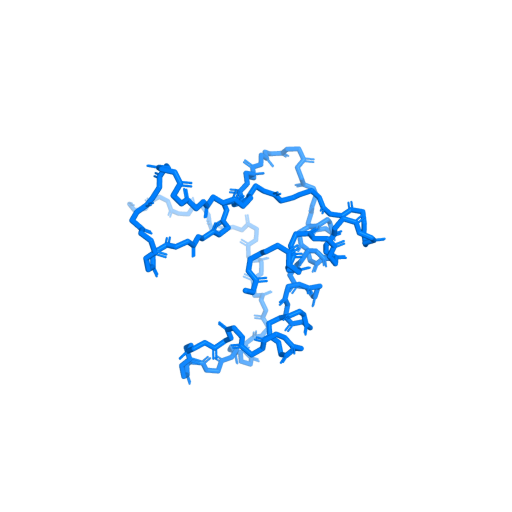,56,54,50,52,54,49,25,62,76,68,69,64,69,79,69,86,72,70,82,73,90,65,77,84,78,81,58,92,73,78,76,77,85,127

Organism: Mustela putorius furo (NCBI:txid9669)

Sequence (82 aa):
KVAAFARHLLNRKIGVVVVGFPATPLAEARARFCVSAAHTREMLDTVLENLDEMGDLLQLKYSRHRKSARPELYDETSFELD

Secondary structure (DSSP, 8-state):
-HHHHHHHHHHTT---EEE-TTTS-TT--EEE----TT--HHHHHHHHHHHHHHHHHTT-----PPPP-S-----TT-----

InterPro domains:
  IPR015422 Pyridoxal phosphate-dependent transferase, small domain [G3DSA:3.90.1150.10] (1-69)
  IPR015424 Pyridoxal phosphate-dependent transferase [SSF53383] (1-58)
  IPR050087 8-amino-7-oxononanoate synthase class-II [PTHR13693] (1-53)